Protein AF-A0A0S7ZXK4-F1 (afdb_monomer_lite)

Sequence (80 aa):
MSKFFLTFGCGIILLALTGCAKPYYGYTKSEWDQLSPEEQLAAKS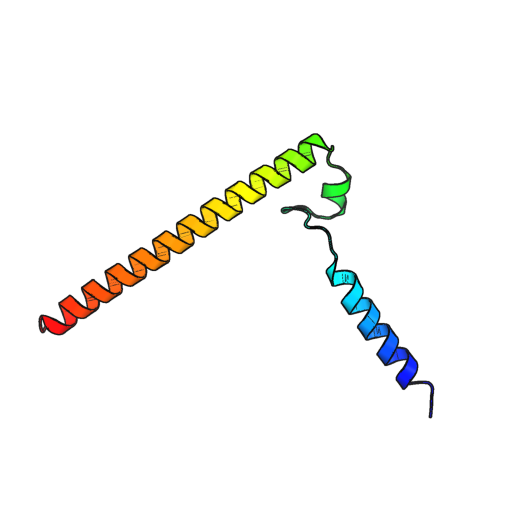EHETVLHEKNTMRHEDMIDARKQQVIDLGVSKAGY

Foldseek 3Di:
DPDVVVVVVVVVVVVVVCVPDDDLLPDDPVVSVVDDPVVSVVSVVVSVVVVVVVVVVVVVVVVVVVVVVVVVVVVVVVPD

Secondary structure (DSSP, 8-state):
--SHHHHHHHHHHHHHHGGGPPP-TTS-HHHHTTS-HHHHHHHHHHHHHHHHHHHHHHHHHHHHHHHHHHHHHHHHHHT-

Radius of gyration: 24.61 Å; chains: 1; bounding box: 73×12×55 Å

pLDDT: mean 76.88, std 17.43, range [42.41, 94.5]

Structure (mmCIF, N/CA/C/O backbone):
data_AF-A0A0S7ZXK4-F1
#
_entry.id   AF-A0A0S7ZXK4-F1
#
loop_
_atom_site.group_PDB
_atom_site.id
_atom_site.type_symbol
_atom_site.label_atom_id
_atom_site.label_alt_id
_atom_site.label_comp_id
_atom_site.label_asym_id
_atom_site.label_entity_id
_atom_site.label_seq_id
_atom_site.pdbx_PDB_ins_code
_atom_site.Cartn_x
_atom_site.Cartn_y
_atom_site.Cartn_z
_atom_site.occupancy
_atom_site.B_iso_or_equiv
_atom_site.auth_seq_id
_atom_site.auth_comp_id
_atom_site.auth_asym_id
_atom_site.auth_atom_id
_atom_site.pdbx_PDB_model_num
ATOM 1 N N . MET A 1 1 ? -49.788 -4.211 -15.199 1.00 46.00 1 MET A N 1
ATOM 2 C CA . MET A 1 1 ? -48.329 -4.231 -15.447 1.00 46.00 1 MET A CA 1
ATOM 3 C C . MET A 1 1 ? -47.645 -3.116 -14.650 1.00 46.00 1 MET A C 1
ATOM 5 O O . MET A 1 1 ? -47.319 -2.092 -15.218 1.00 46.00 1 MET A O 1
ATOM 9 N N . SER A 1 2 ? -47.493 -3.250 -13.324 1.00 51.34 2 SER A N 1
ATOM 10 C CA . SER A 1 2 ? -46.918 -2.158 -12.498 1.00 51.34 2 SER A CA 1
ATOM 11 C C . SER A 1 2 ? -46.185 -2.628 -11.231 1.00 51.34 2 SER A C 1
ATOM 13 O O . SER A 1 2 ? -45.902 -1.826 -10.350 1.00 51.34 2 SER A O 1
ATOM 15 N N . LYS A 1 3 ? -45.904 -3.932 -11.097 1.00 42.78 3 LYS A N 1
ATOM 16 C CA . LYS A 1 3 ? -45.258 -4.499 -9.895 1.00 42.78 3 LYS A CA 1
ATOM 17 C C . LYS A 1 3 ? -43.805 -4.936 -10.119 1.00 42.78 3 LYS A C 1
ATOM 19 O O . LYS A 1 3 ? -43.086 -5.110 -9.150 1.00 42.78 3 LYS A O 1
ATOM 24 N N . PHE A 1 4 ? -43.364 -5.053 -11.376 1.00 42.41 4 PHE A N 1
ATOM 25 C CA . PHE A 1 4 ? -42.000 -5.476 -11.725 1.00 42.41 4 PHE A CA 1
ATOM 26 C C . PHE A 1 4 ? -40.973 -4.335 -11.747 1.00 42.41 4 PHE A C 1
ATOM 28 O O . PHE A 1 4 ? -39.791 -4.577 -11.537 1.00 42.41 4 PHE A O 1
ATOM 35 N N . PHE A 1 5 ? -41.408 -3.089 -11.954 1.00 45.56 5 PHE A N 1
ATOM 36 C CA . PHE A 1 5 ? -40.498 -1.938 -11.983 1.00 45.56 5 PHE A CA 1
ATOM 37 C C . PHE A 1 5 ? -40.143 -1.408 -10.584 1.00 45.56 5 PHE A C 1
ATOM 39 O O . PHE A 1 5 ? -39.081 -0.820 -10.409 1.00 45.56 5 PHE A O 1
ATOM 46 N N . LEU A 1 6 ? -40.985 -1.654 -9.571 1.00 49.59 6 LEU A N 1
ATOM 47 C CA . LEU A 1 6 ? -40.750 -1.154 -8.211 1.00 49.59 6 LEU A CA 1
ATOM 48 C C . LEU A 1 6 ? -39.653 -1.947 -7.472 1.00 49.59 6 LEU A C 1
ATOM 50 O O . LEU A 1 6 ? -38.876 -1.378 -6.710 1.00 49.59 6 LEU A O 1
ATOM 54 N N . THR A 1 7 ? -39.554 -3.255 -7.726 1.00 53.19 7 THR A N 1
ATOM 55 C CA . THR A 1 7 ? -38.556 -4.147 -7.111 1.00 53.19 7 THR A CA 1
ATOM 56 C C . THR A 1 7 ? -37.157 -3.973 -7.698 1.00 53.19 7 THR A C 1
ATOM 58 O O . THR A 1 7 ? -36.180 -4.035 -6.955 1.00 53.19 7 THR A O 1
ATOM 61 N N . PHE A 1 8 ? -37.041 -3.685 -8.998 1.00 50.53 8 PHE A N 1
ATOM 62 C CA . PHE A 1 8 ? -35.743 -3.429 -9.635 1.00 50.53 8 PHE A CA 1
ATOM 63 C C . PHE A 1 8 ? -35.116 -2.091 -9.206 1.00 50.53 8 PHE A C 1
ATOM 65 O O . PHE A 1 8 ? -33.896 -2.002 -9.097 1.00 50.53 8 PHE A O 1
ATOM 72 N N . GLY A 1 9 ? -35.928 -1.072 -8.895 1.00 51.53 9 GLY A N 1
ATOM 73 C CA . GLY A 1 9 ? -35.435 0.219 -8.399 1.00 51.53 9 GLY A CA 1
ATOM 74 C C . GLY A 1 9 ? -34.867 0.161 -6.974 1.00 51.53 9 GLY A C 1
ATOM 75 O O . GLY A 1 9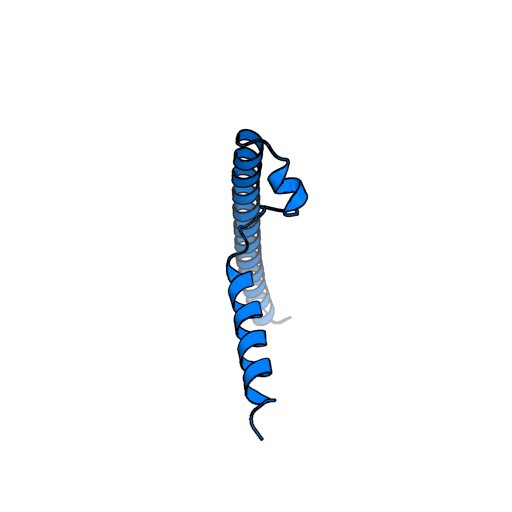 ? -33.834 0.767 -6.699 1.00 51.53 9 GLY A O 1
ATOM 76 N N . CYS A 1 10 ? -35.485 -0.614 -6.072 1.00 52.50 10 CYS A N 1
ATOM 77 C CA . CYS A 1 10 ? -34.989 -0.773 -4.696 1.00 52.5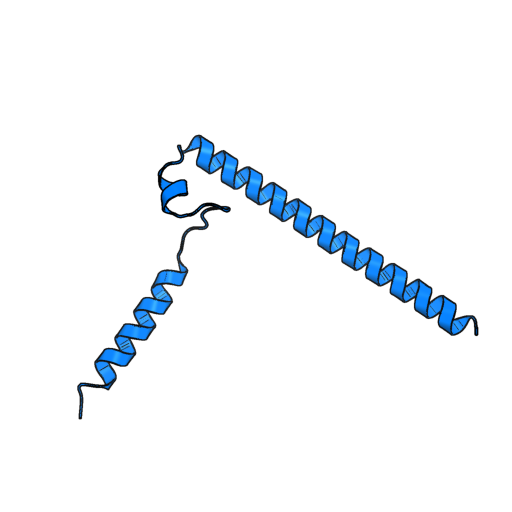0 10 CYS A CA 1
ATOM 78 C C . CYS A 1 10 ? -33.699 -1.606 -4.601 1.00 52.50 10 CYS A C 1
ATOM 80 O O . CYS A 1 10 ? -32.879 -1.352 -3.720 1.00 52.50 10 CYS A O 1
ATOM 82 N N . GLY A 1 11 ? -33.483 -2.569 -5.506 1.00 53.78 11 GLY A N 1
ATOM 83 C CA . GLY A 1 11 ? -32.268 -3.395 -5.504 1.00 53.78 11 GLY A CA 1
ATOM 84 C C . GLY A 1 11 ? -30.987 -2.605 -5.807 1.00 53.78 11 GLY A C 1
ATOM 85 O O . GLY A 1 11 ? -29.940 -2.878 -5.226 1.00 53.78 11 GLY A O 1
ATOM 86 N N . ILE A 1 12 ? -31.076 -1.581 -6.661 1.00 57.53 12 ILE A N 1
ATOM 87 C CA . ILE A 1 12 ? -29.927 -0.748 -7.054 1.00 57.53 12 ILE A CA 1
ATOM 88 C C . ILE A 1 12 ? -29.536 0.230 -5.931 1.00 57.53 12 ILE A C 1
ATOM 90 O O . ILE A 1 12 ? -28.352 0.480 -5.713 1.00 57.53 12 ILE A O 1
ATOM 94 N N . ILE A 1 13 ? -30.507 0.731 -5.158 1.00 56.75 13 ILE A N 1
ATOM 95 C CA . ILE A 1 13 ? -30.250 1.636 -4.022 1.00 56.75 13 ILE A CA 1
ATOM 96 C C . ILE A 1 13 ? -29.514 0.908 -2.882 1.00 56.75 13 ILE A C 1
ATOM 98 O O . ILE A 1 13 ? -28.640 1.494 -2.243 1.00 56.75 13 ILE A O 1
ATOM 102 N N . LEU A 1 14 ? -29.796 -0.382 -2.664 1.00 53.88 14 LEU A N 1
ATOM 103 C CA . LEU A 1 14 ? -29.083 -1.198 -1.670 1.00 53.88 14 LEU A CA 1
ATOM 104 C C . LEU A 1 14 ? -27.601 -1.411 -2.026 1.00 53.88 14 LEU A C 1
ATOM 106 O O . LEU A 1 14 ? -26.760 -1.376 -1.132 1.00 53.88 14 LEU A O 1
ATOM 110 N N . LEU A 1 15 ? -27.269 -1.552 -3.315 1.00 53.66 15 LEU A N 1
ATOM 111 C CA . LEU A 1 15 ? -25.880 -1.650 -3.796 1.00 53.66 15 LEU A CA 1
ATOM 112 C C . LEU A 1 15 ? -25.109 -0.325 -3.681 1.00 53.66 15 LEU A C 1
ATOM 114 O O . LEU A 1 15 ? -23.892 -0.332 -3.516 1.00 53.66 15 LEU A O 1
ATOM 118 N N . ALA A 1 16 ? -25.801 0.816 -3.734 1.00 54.94 16 ALA A N 1
ATOM 119 C CA . ALA A 1 16 ? -25.171 2.127 -3.594 1.00 54.94 16 ALA A CA 1
ATOM 120 C C . ALA A 1 16 ? -24.820 2.473 -2.131 1.00 54.94 16 ALA A C 1
ATOM 122 O O . ALA A 1 16 ? -23.844 3.179 -1.881 1.00 54.94 16 ALA A O 1
ATOM 123 N N . LEU A 1 17 ? -25.569 1.953 -1.150 1.00 52.25 17 LEU A N 1
ATOM 124 C CA . LEU A 1 17 ? -25.360 2.244 0.277 1.00 52.25 17 LEU A CA 1
ATOM 125 C C . LEU A 1 17 ? -24.188 1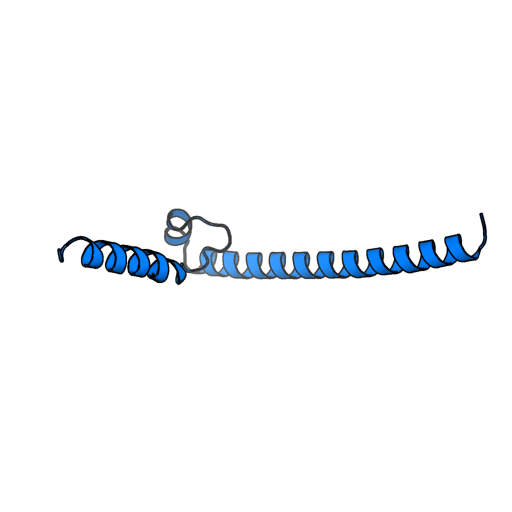.478 0.911 1.00 52.25 17 LEU A C 1
ATOM 127 O O . LEU A 1 17 ? -23.683 1.889 1.955 1.00 52.25 17 LEU A O 1
ATOM 131 N N . THR A 1 18 ? -23.699 0.407 0.282 1.00 54.72 18 THR A N 1
ATOM 132 C CA . THR A 1 18 ? -22.491 -0.305 0.740 1.00 54.72 18 THR A CA 1
ATOM 133 C C . THR A 1 18 ? -21.189 0.404 0.351 1.00 54.72 18 THR A C 1
ATOM 135 O O . THR A 1 18 ? -20.122 0.012 0.815 1.00 54.72 18 THR A O 1
ATOM 138 N N . GLY A 1 19 ? -21.261 1.470 -0.459 1.00 50.06 19 GLY A N 1
ATOM 139 C CA . GLY A 1 19 ? -20.104 2.266 -0.891 1.00 50.06 19 GLY A CA 1
ATOM 140 C C . GLY A 1 19 ? -19.464 3.133 0.201 1.00 50.06 19 GLY A C 1
ATOM 141 O O . GLY A 1 19 ? -18.379 3.663 -0.008 1.00 50.06 19 GLY A O 1
ATOM 142 N N . CYS A 1 20 ? -20.092 3.244 1.375 1.00 53.03 20 CYS A N 1
ATOM 143 C CA . CYS A 1 20 ? -19.552 3.950 2.542 1.00 53.03 20 CYS A CA 1
ATOM 144 C C . CYS A 1 20 ? -19.061 2.977 3.627 1.00 53.03 20 CYS A C 1
ATOM 146 O O . CYS A 1 20 ? -19.169 3.266 4.822 1.00 53.03 20 CYS A O 1
ATOM 148 N N . ALA A 1 21 ? -18.570 1.795 3.244 1.00 59.22 21 ALA A N 1
ATOM 149 C CA . ALA A 1 21 ? -17.894 0.920 4.192 1.00 59.22 21 ALA A CA 1
ATOM 150 C C . ALA A 1 21 ? -16.652 1.649 4.728 1.00 59.22 21 ALA A C 1
ATOM 152 O O . ALA A 1 21 ? -15.767 2.033 3.963 1.00 59.22 21 ALA A O 1
ATOM 153 N N . LYS A 1 22 ? -16.610 1.886 6.046 1.00 64.75 22 LYS A N 1
ATOM 154 C CA . LYS A 1 22 ? -15.419 2.435 6.701 1.00 64.75 22 LYS A CA 1
ATOM 155 C C . LYS A 1 22 ? -14.228 1.526 6.374 1.00 64.75 22 LYS A C 1
ATOM 157 O O . LYS A 1 22 ? -14.386 0.307 6.446 1.00 64.75 22 LYS A O 1
ATOM 162 N N . PRO A 1 23 ? -13.057 2.083 6.029 1.00 69.19 23 PRO A N 1
ATOM 163 C CA . PRO A 1 23 ? -11.862 1.270 5.891 1.00 69.19 23 PRO A CA 1
ATOM 164 C C . PRO A 1 23 ? -11.567 0.624 7.247 1.00 69.19 23 PRO A C 1
ATOM 166 O O . PRO A 1 23 ? -11.512 1.309 8.264 1.00 69.19 23 PRO A O 1
ATOM 169 N N . TYR A 1 24 ? -11.417 -0.698 7.248 1.00 81.56 24 TYR A N 1
ATOM 170 C CA . TYR A 1 24 ? -11.051 -1.490 8.423 1.00 81.56 24 TYR A CA 1
ATOM 171 C C . TYR A 1 24 ? -9.550 -1.824 8.431 1.00 81.56 24 TYR A C 1
ATOM 173 O O . TYR A 1 24 ? -9.122 -2.684 9.180 1.00 81.56 24 TYR A O 1
ATOM 181 N N . TYR A 1 25 ? -8.750 -1.149 7.590 1.00 84.19 25 TYR A N 1
ATOM 182 C CA . TYR A 1 25 ? -7.276 -1.159 7.606 1.00 84.19 25 TYR A CA 1
ATOM 183 C C . TYR A 1 25 ? -6.633 -2.559 7.642 1.00 84.19 25 TYR A C 1
ATOM 185 O O . TYR A 1 25 ? -5.624 -2.765 8.300 1.00 84.19 25 TYR A O 1
ATOM 193 N N . GLY A 1 26 ? -7.221 -3.521 6.923 1.00 81.56 26 GLY A N 1
ATOM 194 C CA . GLY A 1 26 ? -6.755 -4.915 6.873 1.00 81.56 26 GLY A CA 1
ATOM 195 C C . GLY A 1 26 ? -7.549 -5.889 7.750 1.00 81.56 26 GLY A C 1
ATOM 196 O O . GLY A 1 26 ? -7.407 -7.094 7.578 1.00 81.56 26 GLY A O 1
ATOM 197 N N . TYR A 1 27 ? -8.434 -5.386 8.611 1.00 85.31 27 TYR A N 1
ATOM 198 C CA . TYR A 1 27 ? -9.301 -6.180 9.482 1.00 85.31 27 TYR A CA 1
ATOM 199 C C . TYR A 1 27 ? -10.693 -6.393 8.882 1.00 85.31 27 TYR A C 1
ATOM 201 O O . TYR A 1 27 ? -11.171 -5.628 8.037 1.00 85.31 27 TYR A O 1
ATOM 209 N N . THR A 1 28 ? -11.394 -7.418 9.355 1.00 86.44 28 THR A N 1
ATOM 210 C CA . THR A 1 28 ? -12.845 -7.510 9.185 1.00 86.44 28 THR A CA 1
ATOM 211 C C . THR A 1 28 ? -13.550 -6.517 10.110 1.00 86.44 28 THR A C 1
ATOM 213 O O . THR A 1 28 ? -13.011 -6.088 11.130 1.00 86.44 28 THR A O 1
ATOM 216 N N . LYS A 1 29 ? -14.805 -6.172 9.799 1.00 84.06 29 LYS A N 1
ATOM 217 C CA . LYS A 1 29 ? -15.612 -5.291 10.657 1.00 84.06 29 LYS A CA 1
ATOM 218 C C . LYS A 1 29 ? -15.710 -5.804 12.099 1.00 84.06 29 LYS A C 1
ATOM 220 O O . LYS A 1 29 ? -15.594 -5.020 13.030 1.00 84.06 29 LYS A O 1
ATOM 225 N N . SER A 1 30 ? -15.920 -7.110 12.278 1.00 86.56 30 SER A N 1
ATOM 226 C CA . SER A 1 30 ? -16.049 -7.718 13.607 1.00 86.56 30 SER A CA 1
ATOM 227 C C . SER A 1 30 ? -14.766 -7.638 14.422 1.00 86.56 30 SER A C 1
ATOM 229 O O . SER A 1 30 ? -14.846 -7.483 15.633 1.00 86.56 30 SER A O 1
ATOM 231 N N . GLU A 1 31 ? -13.607 -7.745 13.776 1.00 87.25 31 GLU A N 1
ATOM 232 C CA . GLU A 1 31 ? -12.309 -7.591 14.438 1.00 87.25 31 GLU A CA 1
ATOM 233 C C . GLU A 1 31 ? -12.053 -6.122 14.764 1.00 87.25 31 GLU A C 1
ATOM 235 O O . GLU A 1 31 ? -11.676 -5.799 15.883 1.00 87.25 31 GLU A O 1
ATOM 240 N N . TRP A 1 32 ? -12.352 -5.218 13.827 1.00 89.88 32 TRP A N 1
ATOM 241 C CA . TRP A 1 32 ? -12.205 -3.780 14.030 1.00 89.88 32 TRP A CA 1
ATOM 242 C C . TRP A 1 32 ? -13.029 -3.257 15.211 1.00 89.88 32 TRP A C 1
ATOM 244 O O . TRP A 1 32 ? -12.537 -2.467 16.013 1.00 89.88 32 TRP A O 1
ATOM 254 N N . ASP A 1 33 ? -14.275 -3.716 15.333 1.00 89.69 33 ASP A N 1
ATOM 255 C CA . ASP A 1 33 ? -15.181 -3.311 16.411 1.00 89.69 33 ASP A CA 1
ATOM 256 C C . ASP A 1 33 ? -14.738 -3.856 17.789 1.00 89.69 33 ASP A C 1
ATOM 258 O O . ASP A 1 33 ? -15.194 -3.351 18.814 1.00 89.69 33 ASP A O 1
ATOM 262 N N . GLN A 1 34 ? -13.850 -4.859 17.829 1.00 92.94 34 GLN A N 1
ATOM 263 C CA . GLN A 1 34 ? -13.261 -5.398 19.065 1.00 92.94 34 GLN A CA 1
ATOM 264 C C . GLN A 1 34 ? -11.983 -4.670 19.496 1.00 92.94 34 GLN A C 1
ATOM 266 O O . GLN A 1 34 ? -11.590 -4.787 20.656 1.00 92.94 34 GLN A O 1
ATOM 271 N N . LEU A 1 35 ? -11.347 -3.918 18.593 1.00 90.62 35 LEU A N 1
ATOM 272 C CA . LEU A 1 35 ? -10.140 -3.158 18.901 1.00 90.62 35 LEU A CA 1
ATOM 273 C C . LEU A 1 35 ? -10.465 -1.942 19.767 1.00 90.62 35 LEU A C 1
ATOM 275 O O . LEU A 1 35 ? -11.427 -1.205 19.516 1.00 90.62 35 LEU A O 1
ATOM 279 N N . SER A 1 36 ? -9.606 -1.680 20.745 1.00 93.81 36 SER A N 1
ATOM 280 C CA . SER A 1 36 ? -9.626 -0.436 21.506 1.00 93.81 36 SER A CA 1
ATOM 281 C C . SER A 1 36 ? -9.309 0.775 20.610 1.00 93.81 36 SER A C 1
ATOM 283 O O . SER A 1 36 ? -8.700 0.634 19.545 1.00 93.81 36 SER A O 1
ATOM 285 N N . PRO A 1 37 ? -9.675 2.004 21.020 1.00 91.62 37 PRO A N 1
ATOM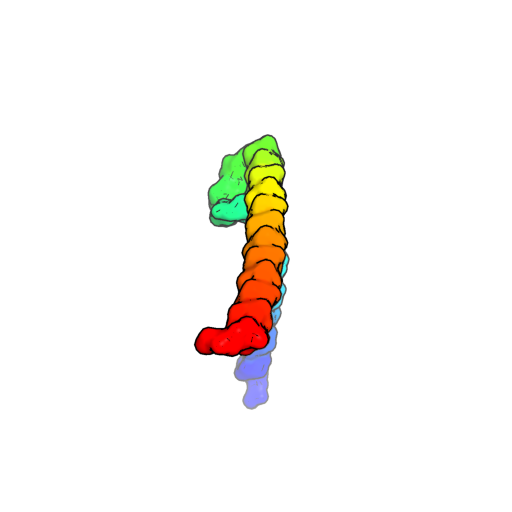 286 C CA . PRO A 1 37 ? -9.358 3.207 20.250 1.00 91.62 37 PRO A CA 1
ATOM 287 C C . PRO A 1 37 ? -7.860 3.393 19.965 1.00 91.62 37 PRO A C 1
ATOM 289 O O . PRO A 1 37 ? -7.504 3.904 18.904 1.00 91.62 37 PRO A O 1
ATOM 292 N N . GLU A 1 38 ? -6.990 2.972 20.887 1.00 92.44 38 GLU A N 1
ATOM 293 C CA . GLU A 1 38 ? -5.534 3.040 20.716 1.00 92.44 38 GLU A CA 1
ATOM 294 C C . GLU A 1 38 ? -5.042 2.033 19.669 1.00 92.44 38 GLU A C 1
ATOM 296 O O . GLU A 1 38 ? -4.268 2.395 18.785 1.00 92.44 38 GLU A O 1
ATOM 301 N N . GLU A 1 39 ? -5.558 0.803 19.687 1.00 91.19 39 GLU A N 1
ATOM 302 C CA . GLU A 1 39 ? -5.235 -0.219 18.682 1.00 91.19 39 GLU A CA 1
ATOM 303 C C . GLU A 1 39 ? -5.757 0.164 17.292 1.00 91.19 39 GLU A C 1
ATOM 305 O O . GLU A 1 39 ? -5.062 -0.013 16.294 1.00 91.19 39 GLU A O 1
ATOM 310 N N . GLN A 1 40 ? -6.944 0.772 17.209 1.00 90.19 40 GLN A N 1
ATOM 311 C CA . GLN A 1 40 ? -7.463 1.313 15.950 1.00 90.19 40 GLN A CA 1
ATOM 312 C C . GLN A 1 40 ? -6.583 2.444 15.402 1.00 90.19 40 GLN A C 1
ATOM 314 O O . GLN A 1 40 ? -6.471 2.609 14.185 1.00 90.19 40 GLN A O 1
ATOM 319 N N . LEU A 1 41 ? -5.975 3.254 16.274 1.00 91.44 41 LEU A N 1
ATOM 320 C CA . LEU A 1 41 ? -5.035 4.296 15.865 1.00 91.44 41 LEU A CA 1
ATOM 321 C C . LEU A 1 41 ? -3.723 3.683 15.354 1.00 91.44 41 LEU A C 1
ATOM 323 O O . LEU A 1 41 ? -3.222 4.101 14.310 1.00 91.44 41 LEU A O 1
ATOM 327 N N . ALA A 1 42 ? -3.207 2.668 16.049 1.00 91.06 42 ALA A N 1
ATOM 328 C CA . ALA A 1 42 ? -2.011 1.940 15.640 1.00 91.06 42 ALA A CA 1
ATOM 329 C C . ALA A 1 42 ? -2.204 1.263 14.272 1.00 91.06 42 ALA A C 1
ATOM 331 O O . ALA A 1 42 ? -1.399 1.482 13.370 1.00 91.06 42 ALA A O 1
ATOM 332 N N . ALA A 1 43 ? -3.325 0.562 14.071 1.00 89.19 43 ALA A N 1
ATOM 333 C CA . ALA A 1 43 ? -3.667 -0.085 12.803 1.00 89.19 43 ALA A CA 1
ATOM 334 C C . ALA A 1 43 ? -3.757 0.909 11.631 1.00 89.19 43 ALA A C 1
ATOM 336 O O . ALA A 1 43 ? -3.342 0.609 10.512 1.00 89.19 43 ALA A O 1
ATOM 337 N N . LYS A 1 44 ? -4.266 2.124 11.877 1.00 90.19 44 LYS A N 1
ATOM 338 C CA . LYS A 1 44 ? -4.266 3.202 10.874 1.00 90.19 44 LYS A CA 1
ATOM 339 C C . LYS A 1 44 ? -2.856 3.630 10.504 1.00 90.19 44 LYS A C 1
ATOM 341 O O . LYS A 1 44 ? -2.546 3.706 9.318 1.00 90.19 44 LYS A O 1
ATOM 346 N N . SER A 1 45 ? -2.028 3.904 11.511 1.00 90.25 45 SER A N 1
ATOM 347 C CA . SER A 1 45 ? -0.648 4.340 11.300 1.00 90.25 45 SER A CA 1
ATOM 348 C C . SER A 1 45 ? 0.151 3.287 10.538 1.00 90.25 45 SER A C 1
ATOM 350 O O . SER A 1 45 ? 0.844 3.619 9.582 1.00 90.25 45 SER A O 1
ATOM 352 N N . GLU A 1 46 ? 0.031 2.019 10.924 1.00 89.88 46 GLU A N 1
ATOM 353 C CA . GLU A 1 46 ? 0.729 0.916 10.265 1.00 89.88 46 GLU A CA 1
ATOM 354 C C . GLU A 1 46 ? 0.282 0.771 8.806 1.00 89.88 46 GLU A C 1
ATOM 356 O O . GLU A 1 46 ? 1.106 0.682 7.895 1.00 89.88 46 GLU A O 1
ATOM 361 N N . HIS A 1 47 ? -1.025 0.844 8.553 1.00 89.69 47 HIS A N 1
ATOM 362 C CA . HIS A 1 47 ? -1.559 0.788 7.198 1.00 89.69 47 HIS A CA 1
ATOM 363 C C . HIS A 1 47 ? -1.066 1.950 6.316 1.00 89.69 47 HIS A C 1
ATOM 365 O O . HIS A 1 47 ? -0.813 1.761 5.122 1.00 89.69 47 HIS A O 1
ATOM 371 N N . GLU A 1 48 ? -0.912 3.155 6.871 1.00 88.44 48 GLU A N 1
ATOM 372 C CA . GLU A 1 48 ? -0.312 4.288 6.156 1.00 88.44 48 GLU A CA 1
ATOM 373 C C . GLU A 1 48 ? 1.160 4.038 5.812 1.00 88.44 48 GLU A C 1
ATOM 375 O O . GLU A 1 48 ? 1.568 4.309 4.679 1.00 88.44 48 GLU A O 1
ATOM 380 N N . THR A 1 49 ? 1.937 3.456 6.730 1.00 90.38 49 THR A N 1
ATOM 381 C CA . THR A 1 49 ? 3.329 3.059 6.471 1.00 90.38 49 THR A CA 1
ATOM 382 C C . THR A 1 49 ? 3.415 2.034 5.343 1.00 90.38 49 THR A C 1
ATOM 384 O O . THR A 1 49 ? 4.147 2.249 4.377 1.00 90.38 49 THR A O 1
ATOM 387 N N . VAL A 1 50 ? 2.595 0.982 5.383 1.00 89.81 50 VAL A N 1
ATOM 388 C CA . VAL A 1 50 ? 2.563 -0.051 4.333 1.00 89.81 50 VAL A CA 1
ATOM 389 C C . VAL A 1 50 ? 2.157 0.537 2.978 1.00 89.81 50 VAL A C 1
ATOM 391 O O . VAL A 1 50 ? 2.730 0.194 1.940 1.00 89.81 50 VAL A O 1
ATOM 394 N N . LEU A 1 51 ? 1.182 1.453 2.948 1.00 88.81 51 LEU A N 1
ATOM 395 C CA . LEU A 1 51 ? 0.820 2.151 1.712 1.00 88.81 51 LEU A CA 1
ATOM 396 C C . LEU A 1 51 ? 1.968 3.005 1.175 1.00 88.81 51 LEU A C 1
ATOM 398 O O . LEU A 1 51 ? 2.165 3.050 -0.043 1.00 88.81 51 LEU A O 1
ATOM 402 N N . HIS A 1 52 ? 2.696 3.685 2.057 1.00 91.94 52 HIS A N 1
ATOM 403 C CA . HIS A 1 52 ? 3.849 4.485 1.679 1.00 91.94 52 HIS A CA 1
ATOM 404 C C . HIS A 1 52 ? 4.951 3.610 1.075 1.00 91.94 52 HIS A C 1
ATOM 406 O O . HIS A 1 52 ? 5.362 3.858 -0.057 1.00 91.94 52 HIS A O 1
ATOM 412 N N . GLU A 1 53 ? 5.346 2.536 1.757 1.00 93.06 53 GLU A N 1
ATOM 413 C CA . GLU A 1 53 ? 6.357 1.588 1.275 1.00 93.06 53 GLU A CA 1
ATOM 414 C C . GLU A 1 53 ? 5.969 0.971 -0.070 1.00 93.06 53 GLU A C 1
ATOM 416 O O . GLU A 1 53 ? 6.764 0.972 -1.011 1.00 93.06 53 GLU A O 1
ATOM 421 N N . LYS A 1 54 ? 4.714 0.532 -0.218 1.00 92.12 54 LYS A N 1
ATOM 422 C CA . LYS A 1 54 ? 4.204 0.010 -1.494 1.00 92.12 54 LYS A CA 1
ATOM 423 C C . LYS A 1 54 ? 4.335 1.030 -2.624 1.00 92.12 54 LYS A C 1
ATOM 425 O O . LYS A 1 54 ? 4.662 0.672 -3.756 1.00 92.12 54 LYS A O 1
ATOM 430 N N . ASN A 1 55 ? 4.047 2.298 -2.345 1.00 90.56 55 ASN A N 1
ATOM 431 C CA . ASN A 1 55 ? 4.169 3.354 -3.344 1.00 90.56 55 ASN A CA 1
ATOM 432 C C . ASN A 1 55 ? 5.628 3.638 -3.708 1.00 90.56 55 ASN A C 1
ATOM 434 O O . ASN A 1 55 ? 5.897 3.891 -4.883 1.00 90.56 55 ASN A O 1
ATOM 438 N N . THR A 1 56 ? 6.541 3.562 -2.741 1.00 93.88 56 THR A N 1
ATOM 439 C CA . THR A 1 56 ? 7.984 3.697 -2.965 1.00 93.88 56 THR A CA 1
ATOM 440 C C . THR A 1 56 ? 8.516 2.559 -3.829 1.00 93.88 56 THR A C 1
ATOM 442 O O . THR A 1 56 ? 9.102 2.836 -4.870 1.00 93.88 56 THR A O 1
ATOM 445 N N . MET A 1 57 ? 8.207 1.301 -3.499 1.00 91.50 57 MET A N 1
ATOM 446 C CA . MET A 1 57 ? 8.608 0.147 -4.321 1.00 91.50 57 MET A CA 1
ATOM 447 C C . MET A 1 57 ? 8.084 0.269 -5.754 1.00 91.50 57 MET A C 1
ATOM 449 O O . MET A 1 57 ? 8.835 0.137 -6.713 1.00 91.50 57 MET A O 1
ATOM 453 N N . ARG A 1 58 ? 6.809 0.647 -5.926 1.00 93.31 58 ARG A N 1
ATOM 454 C CA . ARG A 1 58 ? 6.244 0.884 -7.264 1.00 93.31 58 ARG A CA 1
ATOM 455 C C . ARG A 1 58 ? 6.992 1.985 -8.024 1.00 93.31 58 ARG A C 1
ATOM 457 O O . ARG A 1 58 ? 7.068 1.947 -9.249 1.00 93.31 58 ARG A O 1
ATOM 464 N N . HIS A 1 59 ? 7.481 3.007 -7.328 1.00 94.50 59 HIS A N 1
ATOM 465 C CA . HIS A 1 59 ? 8.278 4.059 -7.949 1.00 94.50 59 HIS A CA 1
ATOM 466 C C . HIS A 1 59 ? 9.645 3.541 -8.407 1.00 94.50 59 HIS A C 1
ATOM 468 O O . HIS A 1 59 ? 10.057 3.841 -9.528 1.00 94.50 59 HIS A O 1
ATOM 474 N N . GLU A 1 60 ? 10.305 2.735 -7.581 1.00 93.94 60 GLU A N 1
ATOM 475 C CA . GLU A 1 60 ? 11.573 2.079 -7.911 1.00 93.94 60 GLU A CA 1
ATOM 476 C C . GLU A 1 60 ? 11.422 1.134 -9.110 1.00 93.94 60 GLU A C 1
ATOM 478 O O . GLU A 1 60 ? 12.185 1.252 -10.068 1.00 93.94 60 GLU A O 1
ATOM 483 N N . ASP A 1 61 ? 10.361 0.322 -9.148 1.00 94.06 61 ASP A N 1
ATOM 484 C CA . ASP A 1 61 ? 10.049 -0.557 -10.283 1.00 94.06 61 ASP A CA 1
ATOM 485 C C . ASP A 1 61 ? 9.908 0.227 -11.597 1.00 94.06 61 ASP A C 1
ATOM 487 O O . ASP A 1 61 ? 10.399 -0.188 -12.649 1.00 94.06 61 ASP A O 1
ATOM 491 N N . MET A 1 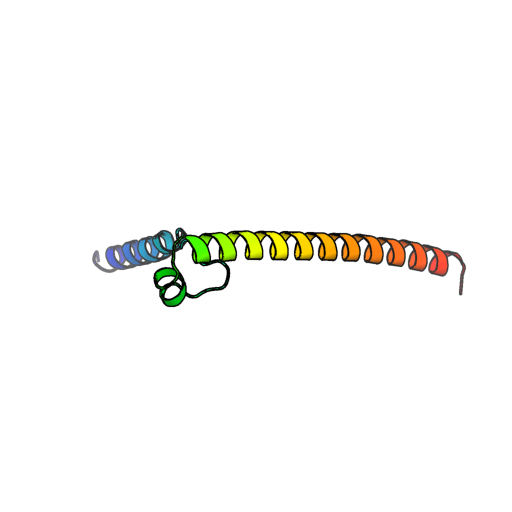62 ? 9.255 1.395 -11.559 1.00 92.50 62 MET A N 1
ATOM 492 C CA . MET A 1 62 ? 9.130 2.258 -12.739 1.00 92.50 62 MET A CA 1
ATOM 493 C C . MET A 1 62 ? 10.480 2.828 -13.184 1.00 92.50 62 MET A C 1
ATOM 495 O O . MET A 1 62 ? 10.722 2.976 -14.386 1.00 92.50 62 MET A O 1
ATOM 499 N N . ILE A 1 63 ? 11.353 3.170 -12.235 1.00 92.56 63 ILE A N 1
ATOM 500 C CA . ILE A 1 63 ? 12.711 3.630 -12.536 1.00 92.56 63 ILE A CA 1
ATOM 501 C C . ILE A 1 63 ? 13.505 2.504 -13.195 1.00 92.56 63 ILE A C 1
ATOM 503 O O . ILE A 1 63 ? 14.148 2.739 -14.220 1.00 92.56 63 ILE A O 1
ATOM 507 N N . ASP A 1 64 ? 13.447 1.295 -12.651 1.00 93.00 64 ASP A N 1
ATOM 508 C CA . ASP A 1 64 ? 14.209 0.161 -13.161 1.00 93.00 64 ASP A CA 1
ATOM 509 C C . ASP A 1 64 ? 13.698 -0.307 -14.523 1.00 93.00 64 ASP A C 1
ATOM 511 O O . ASP A 1 64 ? 14.502 -0.508 -15.436 1.00 93.00 64 ASP A O 1
ATOM 515 N N . ALA A 1 65 ? 12.380 -0.326 -14.735 1.00 91.94 65 ALA A N 1
ATOM 516 C CA . ALA A 1 65 ? 11.799 -0.541 -16.058 1.00 91.94 65 ALA A CA 1
ATOM 517 C C . ALA A 1 65 ? 12.314 0.491 -17.076 1.00 91.94 65 ALA A C 1
ATOM 519 O O . ALA A 1 65 ? 12.654 0.147 -18.210 1.00 91.94 65 ALA A O 1
ATOM 520 N N . ARG A 1 66 ? 12.436 1.762 -16.672 1.00 89.69 66 ARG A N 1
ATOM 521 C CA . ARG A 1 66 ? 12.979 2.815 -17.539 1.00 89.69 66 ARG A CA 1
ATOM 522 C C . ARG A 1 66 ? 14.474 2.639 -17.809 1.00 89.69 66 ARG A C 1
ATOM 524 O O . ARG A 1 66 ? 14.906 2.877 -18.936 1.00 89.69 66 ARG A O 1
ATOM 531 N N . LYS A 1 67 ? 15.269 2.221 -16.819 1.00 90.88 67 LYS A N 1
ATOM 532 C CA . LYS A 1 67 ? 16.690 1.889 -17.026 1.00 90.88 67 LYS A CA 1
ATOM 533 C C . LYS A 1 67 ? 16.835 0.739 -18.018 1.00 90.88 67 LYS A C 1
ATOM 535 O O . LYS A 1 67 ? 17.630 0.857 -18.948 1.00 90.88 67 LYS A O 1
ATOM 540 N N . GLN A 1 68 ? 16.035 -0.316 -17.867 1.00 88.69 68 GLN A N 1
ATOM 541 C CA . GLN A 1 68 ? 16.061 -1.464 -18.770 1.00 88.69 68 GLN A CA 1
ATOM 542 C C . GLN A 1 68 ? 15.721 -1.052 -20.205 1.00 88.69 68 GLN A C 1
ATOM 544 O O . GLN A 1 68 ? 16.459 -1.394 -21.120 1.00 88.69 68 GLN A O 1
ATOM 549 N N . GLN A 1 69 ? 14.704 -0.207 -20.402 1.00 86.94 69 GLN A N 1
ATOM 550 C CA . GLN A 1 69 ? 14.387 0.343 -21.727 1.00 86.94 69 GLN A CA 1
ATOM 551 C C . GLN A 1 69 ? 15.569 1.089 -22.364 1.00 86.94 69 GLN A C 1
ATOM 553 O O . GLN A 1 69 ? 15.809 0.958 -23.563 1.00 86.94 69 GLN A O 1
ATOM 558 N N . VAL A 1 70 ? 16.319 1.880 -21.589 1.00 85.81 70 VAL A N 1
ATOM 559 C CA . VAL A 1 70 ? 17.507 2.589 -22.097 1.00 85.81 70 VAL A CA 1
ATOM 560 C C . VAL A 1 70 ? 18.617 1.606 -22.475 1.00 85.81 70 VAL A C 1
ATOM 562 O O . VAL A 1 70 ? 19.253 1.791 -23.513 1.00 85.81 70 VAL A O 1
ATOM 565 N N . ILE A 1 71 ? 18.833 0.564 -21.669 1.00 85.19 71 ILE A N 1
ATOM 566 C CA . ILE A 1 71 ? 19.808 -0.497 -21.959 1.00 85.19 71 ILE A CA 1
ATOM 567 C C . ILE A 1 71 ? 19.419 -1.228 -23.246 1.00 85.19 71 ILE A C 1
ATOM 569 O O . ILE A 1 71 ? 20.244 -1.319 -24.152 1.00 85.19 71 ILE A O 1
ATOM 573 N N . ASP A 1 72 ? 18.168 -1.666 -23.376 1.00 85.94 72 ASP A N 1
ATOM 574 C CA . ASP A 1 72 ? 17.666 -2.383 -24.554 1.00 85.94 72 ASP A CA 1
ATOM 575 C C . ASP A 1 72 ? 17.789 -1.529 -25.831 1.00 85.94 72 ASP A C 1
ATOM 577 O O . ASP A 1 72 ? 18.204 -2.006 -26.892 1.00 85.94 72 ASP A O 1
ATOM 581 N N . LEU A 1 73 ? 17.504 -0.225 -25.741 1.00 82.00 73 LEU A N 1
ATOM 582 C CA . LEU A 1 73 ? 17.721 0.724 -26.839 1.00 82.00 73 LEU A CA 1
ATOM 583 C C . LEU A 1 73 ? 19.209 0.911 -27.178 1.00 82.00 73 LEU A C 1
ATOM 585 O O . LEU A 1 73 ? 19.558 1.092 -28.344 1.00 82.00 73 LEU A O 1
ATOM 589 N N . GLY A 1 74 ? 20.090 0.879 -26.179 1.00 76.62 74 GLY A N 1
ATOM 590 C CA . GLY A 1 74 ? 21.538 0.925 -26.376 1.00 76.62 74 GLY A CA 1
ATOM 591 C C . GLY A 1 74 ? 22.072 -0.334 -27.061 1.00 76.62 74 GLY A C 1
ATOM 592 O O . GLY A 1 74 ? 22.819 -0.228 -28.030 1.00 76.62 74 GLY A O 1
ATOM 593 N N . VAL A 1 75 ? 21.641 -1.512 -26.606 1.00 73.31 75 VAL A N 1
ATOM 594 C CA . VAL A 1 75 ? 22.020 -2.818 -27.171 1.00 73.31 75 VAL A CA 1
ATOM 595 C C . VAL A 1 75 ? 21.499 -2.968 -28.601 1.00 73.31 75 VAL A C 1
ATOM 597 O O . VAL A 1 75 ? 22.264 -3.326 -29.492 1.00 73.31 75 VAL A O 1
ATOM 600 N N . SER A 1 76 ? 20.240 -2.602 -28.861 1.00 67.88 76 SER A N 1
ATOM 601 C CA . SER A 1 76 ? 19.661 -2.649 -30.215 1.00 67.88 76 SER A CA 1
ATOM 602 C C . SER A 1 76 ? 20.342 -1.690 -31.199 1.00 67.88 76 SER A C 1
ATOM 604 O O . SER A 1 76 ? 20.486 -2.018 -32.374 1.00 67.88 76 SER A O 1
ATOM 606 N N . LYS A 1 77 ? 20.819 -0.523 -30.741 1.00 59.66 77 LYS A N 1
ATOM 607 C CA . LYS A 1 77 ? 21.625 0.391 -31.571 1.00 59.66 77 LYS A CA 1
ATOM 608 C C . LYS A 1 77 ? 23.071 -0.063 -31.766 1.00 59.66 77 LYS A C 1
ATOM 610 O O . LYS A 1 77 ? 23.687 0.351 -32.745 1.00 59.66 77 LYS A O 1
ATOM 615 N N . ALA A 1 78 ? 23.615 -0.873 -30.859 1.00 63.81 78 ALA A N 1
ATOM 616 C CA . ALA A 1 78 ? 24.985 -1.375 -30.932 1.00 63.81 78 ALA A CA 1
ATOM 617 C C . ALA A 1 78 ? 25.167 -2.548 -31.918 1.00 63.81 78 ALA A C 1
ATOM 619 O O . ALA A 1 78 ? 26.307 -2.910 -32.194 1.00 63.81 78 ALA A O 1
ATOM 620 N N . GLY A 1 79 ? 24.083 -3.090 -32.491 1.00 57.50 79 GLY A N 1
ATOM 621 C CA . GLY A 1 79 ? 24.140 -4.008 -33.634 1.00 57.50 79 GLY A CA 1
ATOM 622 C C . GLY A 1 79 ? 24.797 -5.362 -33.349 1.00 57.50 79 GLY A C 1
ATOM 623 O O . GLY A 1 79 ? 25.700 -5.755 -34.086 1.00 57.50 79 GLY A O 1
ATOM 624 N N . TYR A 1 80 ? 24.328 -6.061 -32.312 1.00 50.22 80 TYR A N 1
ATOM 625 C CA . TYR A 1 80 ? 24.471 -7.518 -32.187 1.00 50.22 80 TYR A CA 1
ATOM 626 C C . TYR A 1 80 ? 23.193 -8.220 -32.644 1.00 50.22 80 TYR A C 1
ATOM 628 O O . TYR A 1 80 ? 22.100 -7.669 -32.371 1.00 50.22 80 TYR A O 1
#